Protein AF-A0A832YJ69-F1 (afdb_monomer_lite)

pLDDT: mean 93.05, std 6.91, range [55.03, 98.06]

Secondary structure (DSSP, 8-state):
---EEEEEE-HHHH-BTTTTHHHHHHHHHHHHTTSEEEEEEPPPEEEETTEEEEHHHHHHHHHHHHHTT--

Sequence (71 aa):
MNSVVIAKFGGSVIGVDGISIPVIIQRINSLSNNAKVVAVFSAPLTVVEGKRRSLTDVALELGRRAEEGKV

Structure (mmCIF, N/CA/C/O backbone):
data_AF-A0A832YJ69-F1
#
_entry.id   AF-A0A832YJ69-F1
#
loop_
_atom_site.group_PDB
_atom_site.id
_atom_site.type_symbol
_atom_site.label_atom_id
_atom_site.label_alt_id
_atom_site.label_comp_id
_atom_site.label_asym_id
_atom_site.label_entity_id
_atom_site.label_seq_id
_atom_site.pdbx_PDB_ins_code
_atom_site.Cartn_x
_atom_site.Cartn_y
_atom_site.Cartn_z
_atom_site.occupancy
_atom_site.B_iso_or_equiv
_atom_site.auth_seq_id
_atom_site.auth_comp_id
_atom_site.auth_asym_id
_atom_site.auth_atom_id
_atom_site.pdbx_PDB_model_num
ATOM 1 N N . MET A 1 1 ? -22.202 -2.982 19.689 1.00 55.03 1 MET A N 1
ATOM 2 C CA . MET A 1 1 ? -21.142 -2.468 18.792 1.00 55.03 1 MET A CA 1
ATOM 3 C C . MET A 1 1 ? -21.502 -2.848 17.365 1.00 55.03 1 MET A C 1
ATOM 5 O O . MET A 1 1 ? -21.305 -4.000 17.005 1.00 55.03 1 MET A O 1
ATOM 9 N N . ASN A 1 2 ? -22.062 -1.916 16.586 1.00 73.56 2 ASN A N 1
ATOM 10 C CA . ASN A 1 2 ? -22.538 -2.193 15.218 1.00 73.56 2 ASN A CA 1
ATOM 11 C C . ASN A 1 2 ? -21.877 -1.310 14.144 1.00 73.56 2 ASN A C 1
ATOM 13 O O . ASN A 1 2 ? -22.212 -1.438 12.972 1.00 73.56 2 ASN A O 1
ATOM 17 N N . SER A 1 3 ? -20.959 -0.410 14.509 1.00 89.94 3 SER A N 1
ATOM 18 C CA . SER A 1 3 ? -20.281 0.444 13.533 1.00 89.94 3 SER A CA 1
ATOM 19 C C . SER A 1 3 ? -19.125 -0.297 12.858 1.00 89.94 3 SER A C 1
ATOM 21 O O . SER A 1 3 ? -18.327 -0.993 13.496 1.00 89.94 3 SER A O 1
ATOM 23 N N . VAL A 1 4 ? -19.041 -0.122 11.542 1.00 96.25 4 VAL A N 1
ATOM 24 C CA . VAL A 1 4 ? -17.895 -0.513 10.721 1.00 96.25 4 VAL A CA 1
ATOM 25 C C . VAL A 1 4 ? -17.191 0.766 10.286 1.00 96.25 4 VAL A C 1
ATOM 27 O O . VAL A 1 4 ? -17.833 1.692 9.797 1.00 96.25 4 VAL A O 1
ATOM 30 N N . VAL A 1 5 ? -15.875 0.825 10.472 1.00 97.25 5 VAL A N 1
ATOM 31 C CA . VAL A 1 5 ? -15.027 1.938 10.039 1.00 97.25 5 VAL A CA 1
ATOM 32 C C . VAL A 1 5 ? -14.212 1.498 8.833 1.00 97.25 5 VAL A C 1
ATOM 34 O O . VAL A 1 5 ? -13.512 0.489 8.889 1.00 97.25 5 VAL A O 1
ATOM 37 N N . ILE A 1 6 ? -14.262 2.283 7.759 1.00 97.75 6 ILE A N 1
ATOM 38 C CA . ILE A 1 6 ? -13.400 2.106 6.589 1.00 97.75 6 ILE A CA 1
ATOM 39 C C . ILE A 1 6 ? -12.255 3.114 6.699 1.00 97.75 6 ILE A C 1
ATOM 41 O O . ILE A 1 6 ? -12.465 4.320 6.578 1.00 97.75 6 ILE A O 1
ATOM 45 N N . ALA A 1 7 ? -11.042 2.626 6.943 1.00 97.19 7 ALA A N 1
ATOM 46 C CA . ALA A 1 7 ? -9.846 3.452 7.064 1.00 97.19 7 ALA A CA 1
ATOM 47 C C . ALA A 1 7 ? -9.033 3.384 5.765 1.00 97.19 7 ALA A C 1
ATOM 49 O O . ALA A 1 7 ? -8.400 2.372 5.471 1.00 97.19 7 ALA A O 1
ATOM 50 N N . LYS A 1 8 ? -9.055 4.460 4.972 1.00 97.19 8 LYS A N 1
ATOM 51 C CA . LYS A 1 8 ? -8.303 4.572 3.715 1.00 97.19 8 LYS A CA 1
ATOM 52 C C . LYS A 1 8 ? -6.936 5.209 3.971 1.00 97.19 8 LYS A C 1
ATOM 54 O O . LYS A 1 8 ? -6.861 6.346 4.426 1.00 97.19 8 LYS A O 1
ATOM 59 N N . PHE A 1 9 ? -5.867 4.515 3.598 1.00 95.88 9 PHE A N 1
ATOM 60 C CA . PHE A 1 9 ? -4.492 5.004 3.670 1.00 95.88 9 PHE A CA 1
ATOM 61 C C . PHE A 1 9 ? -3.955 5.281 2.262 1.00 95.88 9 PHE A C 1
ATOM 63 O O . PHE A 1 9 ? -4.045 4.441 1.360 1.00 95.88 9 PHE A O 1
ATOM 70 N N . GLY A 1 10 ? -3.418 6.485 2.061 1.00 94.69 10 GLY A N 1
ATOM 71 C CA . GLY A 1 10 ? -2.721 6.852 0.828 1.00 94.69 10 GLY A CA 1
ATOM 72 C C . GLY A 1 10 ? -1.367 6.150 0.711 1.00 94.69 10 GLY A C 1
ATOM 73 O O . GLY A 1 10 ? -0.762 5.787 1.716 1.00 94.69 10 GLY A O 1
ATOM 74 N N . GLY A 1 11 ? -0.866 5.997 -0.516 1.00 91.56 11 GLY A N 1
ATOM 75 C CA . GLY A 1 11 ? 0.406 5.316 -0.786 1.00 91.56 11 GLY A CA 1
ATOM 76 C C . GLY A 1 11 ? 1.614 5.993 -0.138 1.00 91.56 11 GLY A C 1
ATOM 77 O O . GLY A 1 11 ? 2.528 5.330 0.343 1.00 91.56 11 GLY A O 1
ATOM 78 N N . SER A 1 12 ? 1.583 7.325 -0.046 1.00 91.44 12 SER A N 1
ATOM 79 C CA . SER A 1 12 ? 2.603 8.122 0.642 1.00 91.44 12 SER A CA 1
ATOM 80 C C . SER A 1 12 ? 2.633 7.894 2.152 1.00 91.44 12 SER A C 1
ATOM 82 O O . SER A 1 12 ? 3.700 7.990 2.749 1.00 91.44 12 SER A O 1
ATOM 84 N N . VAL A 1 13 ? 1.492 7.553 2.763 1.00 93.81 13 VAL A N 1
ATOM 85 C CA . VAL A 1 13 ? 1.369 7.309 4.210 1.00 93.81 13 VAL A CA 1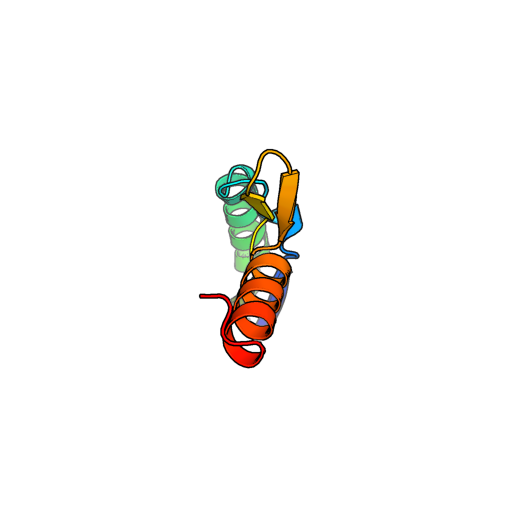
ATOM 86 C C . VAL A 1 13 ? 2.029 5.994 4.613 1.00 93.81 13 VAL A C 1
ATOM 88 O O . VAL A 1 13 ? 2.472 5.870 5.745 1.00 93.81 13 VAL A O 1
ATOM 91 N N . ILE A 1 14 ? 2.127 5.028 3.696 1.00 93.25 14 ILE A N 1
ATOM 92 C CA . ILE A 1 14 ? 2.874 3.776 3.906 1.00 93.25 14 ILE A CA 1
ATOM 93 C C . ILE A 1 14 ? 4.385 4.057 3.977 1.00 93.25 14 ILE A C 1
ATOM 95 O O . ILE A 1 14 ? 5.127 3.333 4.645 1.00 93.25 14 ILE A O 1
ATOM 99 N N . GLY A 1 15 ? 4.820 5.157 3.357 1.00 88.81 15 GLY A N 1
ATOM 100 C CA . GLY A 1 15 ? 6.214 5.550 3.248 1.00 88.81 15 GLY A CA 1
ATOM 101 C C . GLY A 1 15 ? 6.960 4.753 2.177 1.00 88.81 15 GLY A C 1
ATOM 102 O O . GLY A 1 15 ? 6.449 3.773 1.633 1.00 88.81 15 GLY A O 1
ATOM 103 N N . VAL A 1 16 ? 8.171 5.211 1.854 1.00 86.94 16 VAL A N 1
ATOM 104 C CA . VAL A 1 16 ? 9.070 4.474 0.954 1.00 86.94 16 VAL A CA 1
ATOM 105 C C . VAL A 1 16 ? 9.403 3.141 1.616 1.00 86.94 16 VAL A C 1
ATOM 107 O O . VAL A 1 16 ? 9.762 3.119 2.795 1.00 86.94 16 VAL A O 1
ATOM 110 N N . ASP A 1 17 ? 9.207 2.052 0.880 1.00 82.56 17 ASP A N 1
ATOM 111 C CA . ASP A 1 17 ? 9.465 0.679 1.329 1.00 82.56 17 ASP A CA 1
ATOM 112 C C . ASP A 1 17 ? 8.759 0.303 2.650 1.00 82.56 17 ASP A C 1
ATOM 114 O O . ASP A 1 17 ? 9.204 -0.568 3.393 1.00 82.56 17 ASP A O 1
ATOM 118 N N . GLY A 1 18 ? 7.626 0.947 2.958 1.00 86.12 18 GLY A N 1
ATOM 119 C CA . GLY A 1 18 ? 6.783 0.558 4.092 1.00 86.12 18 GLY A CA 1
ATOM 120 C C . GLY A 1 18 ? 7.221 1.068 5.465 1.00 86.12 18 GLY A C 1
ATOM 121 O O . GLY A 1 18 ? 6.685 0.603 6.472 1.00 86.12 18 GLY A O 1
ATOM 122 N N . ILE A 1 19 ? 8.143 2.034 5.543 1.00 91.50 19 ILE A N 1
ATOM 123 C CA .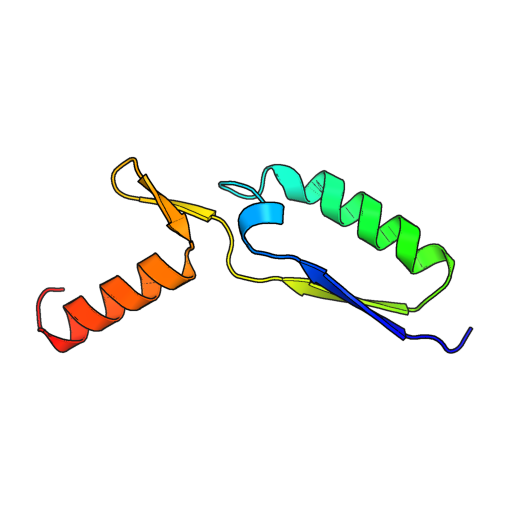 ILE A 1 19 ? 8.694 2.536 6.818 1.00 91.50 19 ILE A CA 1
ATOM 124 C C . ILE A 1 19 ? 7.631 2.985 7.842 1.00 91.50 19 ILE A C 1
ATOM 126 O O . ILE A 1 19 ? 7.863 2.937 9.049 1.00 91.50 19 ILE A O 1
ATOM 130 N N . SER A 1 20 ? 6.445 3.397 7.391 1.00 94.62 20 SER A N 1
ATOM 131 C CA . SER A 1 20 ? 5.376 3.910 8.255 1.00 94.62 20 SER A CA 1
ATOM 132 C C . SER A 1 20 ? 4.311 2.868 8.623 1.00 94.62 20 SER A C 1
ATOM 134 O O . SER A 1 20 ? 3.379 3.190 9.363 1.00 94.62 20 SER A O 1
ATOM 136 N N . ILE A 1 21 ? 4.446 1.610 8.183 1.00 95.31 21 ILE A N 1
ATOM 137 C CA . ILE A 1 21 ? 3.517 0.517 8.526 1.00 95.31 21 ILE A CA 1
ATOM 138 C C . ILE A 1 21 ? 3.301 0.372 10.044 1.00 95.31 21 ILE A C 1
ATOM 140 O O . ILE A 1 21 ? 2.138 0.275 10.446 1.00 95.31 21 ILE A O 1
ATOM 144 N N . PRO A 1 22 ? 4.334 0.424 10.914 1.00 96.38 22 PRO A N 1
ATOM 145 C CA . PRO A 1 22 ? 4.122 0.305 12.358 1.00 96.38 22 PRO A CA 1
ATOM 146 C C . PRO A 1 22 ? 3.168 1.370 12.921 1.00 96.38 22 PRO A C 1
ATOM 148 O O . PRO A 1 22 ? 2.297 1.063 13.734 1.00 96.38 22 PRO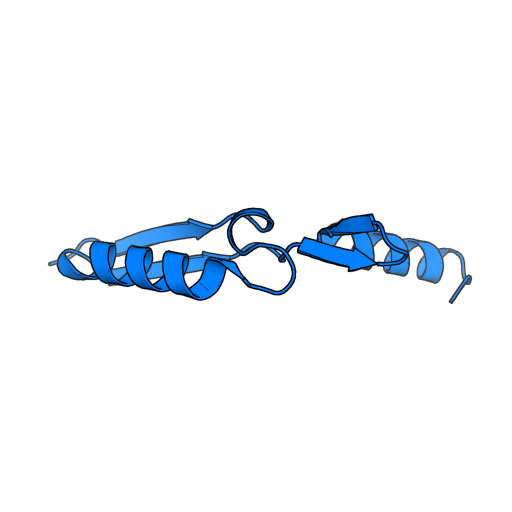 A O 1
ATOM 151 N N . VAL A 1 23 ? 3.271 2.610 12.435 1.00 96.62 23 VAL A N 1
ATOM 152 C CA . VAL A 1 23 ? 2.396 3.723 12.839 1.00 96.62 23 VAL A CA 1
ATOM 153 C C . VAL A 1 23 ? 0.967 3.511 12.330 1.00 96.62 23 VAL A C 1
ATOM 155 O O . VAL A 1 23 ? -0.001 3.771 13.047 1.00 96.62 23 VAL A O 1
ATOM 158 N N . ILE A 1 24 ? 0.806 2.985 11.111 1.00 97.12 24 ILE A N 1
ATOM 159 C CA . ILE A 1 24 ? -0.518 2.659 10.566 1.00 97.12 24 ILE A CA 1
ATOM 160 C C . ILE A 1 24 ? -1.195 1.558 11.393 1.00 97.12 24 ILE A C 1
ATOM 162 O O . ILE A 1 24 ? -2.375 1.686 11.723 1.00 97.12 24 ILE A O 1
ATOM 166 N N . ILE A 1 25 ? -0.457 0.520 11.797 1.00 97.56 25 ILE A N 1
ATOM 167 C CA . ILE A 1 25 ? -0.979 -0.546 12.665 1.00 97.56 25 ILE A CA 1
ATOM 168 C C . ILE A 1 25 ? -1.445 0.032 14.005 1.00 97.56 25 ILE A C 1
ATOM 170 O O . ILE A 1 25 ? -2.556 -0.264 14.444 1.00 97.56 25 ILE A O 1
ATOM 174 N N . GLN A 1 26 ? -0.655 0.915 14.627 1.00 97.81 26 GLN A N 1
ATOM 175 C CA . GLN A 1 26 ? -1.066 1.604 15.858 1.00 97.81 26 GLN A CA 1
ATOM 176 C C . GLN A 1 26 ? -2.382 2.371 15.667 1.00 97.81 26 GLN A C 1
ATOM 178 O O . GLN A 1 26 ? -3.272 2.310 16.521 1.00 97.81 26 GLN A O 1
ATOM 183 N N . ARG A 1 27 ? -2.551 3.050 14.525 1.00 97.06 27 ARG A N 1
ATOM 184 C CA . ARG A 1 27 ? -3.787 3.774 14.209 1.00 97.06 27 ARG A CA 1
ATOM 185 C C . ARG A 1 27 ? -4.982 2.840 14.025 1.00 97.06 27 ARG A C 1
ATOM 187 O O . ARG A 1 27 ? -6.057 3.143 14.537 1.00 97.06 27 ARG A O 1
ATOM 194 N N . ILE A 1 28 ? -4.809 1.722 13.323 1.00 97.62 28 ILE A N 1
ATOM 195 C CA . ILE A 1 28 ? -5.864 0.716 13.121 1.00 97.62 28 ILE A CA 1
ATOM 196 C C . ILE A 1 28 ? -6.294 0.121 14.463 1.00 97.62 28 ILE A C 1
ATOM 198 O O . ILE A 1 28 ? -7.492 0.065 14.740 1.00 97.62 28 ILE A O 1
ATOM 202 N N . ASN A 1 29 ? -5.338 -0.230 15.326 1.00 97.56 29 ASN A N 1
ATOM 203 C CA . ASN A 1 29 ? -5.625 -0.775 16.652 1.00 97.56 29 ASN A CA 1
ATOM 204 C C . ASN A 1 29 ? -6.423 0.222 17.503 1.00 97.56 29 ASN A C 1
ATOM 206 O O . ASN A 1 29 ? -7.442 -0.140 18.086 1.00 97.56 29 ASN A O 1
ATOM 210 N N . SER A 1 30 ? -6.036 1.500 17.494 1.00 97.25 30 SER A N 1
ATOM 211 C CA . SER A 1 30 ? -6.784 2.558 18.181 1.00 97.25 30 SER A CA 1
ATOM 212 C C . SER A 1 30 ? -8.240 2.673 17.702 1.00 97.25 30 SER A C 1
ATOM 214 O O . SER A 1 30 ? -9.145 2.807 18.526 1.00 97.25 30 SER A O 1
ATOM 216 N N . LEU A 1 31 ? -8.487 2.576 16.390 1.00 95.94 31 LEU A N 1
ATOM 217 C CA . LEU A 1 31 ? -9.843 2.595 15.824 1.00 95.94 31 LEU A CA 1
ATOM 218 C C . LEU A 1 31 ? -10.640 1.333 16.187 1.00 95.94 31 LEU A C 1
ATOM 220 O O . LEU A 1 31 ? -11.843 1.413 16.443 1.00 95.94 31 LEU A O 1
ATOM 224 N N . SER A 1 32 ? -9.965 0.183 16.248 1.00 95.56 32 SER A N 1
ATOM 225 C CA . SER A 1 32 ? -10.587 -1.114 16.530 1.00 95.56 32 SER A CA 1
ATOM 226 C C . SER A 1 32 ? -11.153 -1.245 17.947 1.00 95.56 32 SER A C 1
ATOM 228 O O . SER A 1 32 ? -12.033 -2.070 18.174 1.00 95.56 32 SER A O 1
ATOM 230 N N . ASN A 1 33 ? -10.738 -0.375 18.876 1.00 94.69 33 ASN A N 1
ATOM 231 C CA . ASN A 1 33 ? -11.269 -0.340 20.243 1.00 94.69 33 ASN A CA 1
ATOM 232 C C . ASN A 1 33 ? -12.784 -0.070 20.300 1.00 94.69 33 ASN A C 1
ATOM 234 O O . ASN A 1 33 ? -13.427 -0.435 21.279 1.00 94.69 33 ASN A O 1
ATOM 238 N N . ASN A 1 34 ? -13.353 0.577 19.273 1.00 92.69 34 ASN A N 1
ATOM 239 C CA . ASN A 1 34 ? -14.754 1.018 19.271 1.00 92.69 34 ASN A CA 1
ATOM 240 C C . ASN A 1 34 ? -15.569 0.525 18.06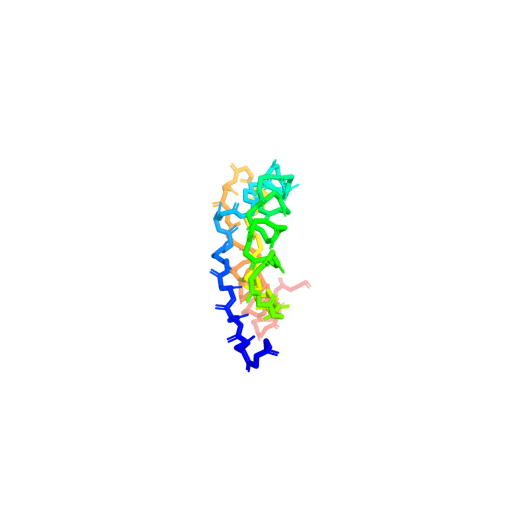1 1.00 92.69 34 ASN A C 1
ATOM 242 O O . ASN A 1 34 ? -16.777 0.763 18.003 1.00 92.69 34 ASN A O 1
ATOM 246 N N . ALA A 1 35 ? -14.934 -0.123 17.079 1.00 95.56 35 ALA A N 1
ATOM 247 C CA . ALA A 1 35 ? -15.569 -0.518 15.823 1.00 95.56 35 ALA A CA 1
ATOM 248 C C . ALA A 1 35 ? -14.834 -1.682 15.147 1.00 95.56 35 ALA A C 1
ATOM 250 O O . ALA A 1 35 ? -13.643 -1.896 15.360 1.00 95.56 35 ALA A O 1
ATOM 251 N N . LYS A 1 36 ? -15.519 -2.392 14.244 1.00 96.06 36 LYS A N 1
ATOM 252 C CA . LYS A 1 36 ? -14.832 -3.279 13.292 1.00 96.06 36 LYS A CA 1
ATOM 253 C C . LYS A 1 36 ? -14.181 -2.418 12.211 1.00 96.06 36 LYS A C 1
ATOM 255 O O . LYS A 1 36 ? -14.843 -1.542 11.659 1.00 96.06 36 LYS A O 1
ATOM 260 N N . VAL A 1 37 ? -12.909 -2.656 11.900 1.00 97.38 37 VAL A N 1
ATOM 261 C CA . VAL A 1 37 ? -12.153 -1.826 10.949 1.00 97.38 37 VAL A CA 1
ATOM 262 C C . VAL A 1 37 ? -11.867 -2.601 9.667 1.00 97.38 37 VAL A C 1
ATOM 264 O O . VAL A 1 37 ? -11.347 -3.711 9.712 1.00 97.38 37 VAL A O 1
ATOM 267 N N . VAL A 1 38 ? -12.159 -1.982 8.523 1.00 98.06 38 VAL A N 1
ATOM 268 C CA . VAL A 1 38 ? -11.676 -2.389 7.199 1.00 98.06 38 VAL A CA 1
ATOM 269 C C . VAL A 1 38 ? -10.631 -1.368 6.764 1.00 98.06 38 VAL A C 1
ATOM 271 O O . VAL A 1 38 ? -10.955 -0.211 6.499 1.00 98.06 38 VAL A O 1
ATOM 274 N N . ALA A 1 39 ? -9.367 -1.777 6.717 1.00 97.56 39 ALA A N 1
ATOM 275 C CA . ALA A 1 39 ? -8.277 -0.921 6.263 1.00 97.56 39 ALA A CA 1
ATOM 276 C C . ALA A 1 39 ? -8.044 -1.107 4.755 1.00 97.56 39 ALA A C 1
ATOM 278 O O . ALA A 1 39 ? -7.901 -2.229 4.278 1.00 97.56 39 ALA A O 1
ATOM 279 N N . VAL A 1 40 ? -8.005 -0.005 4.005 1.00 97.88 40 VAL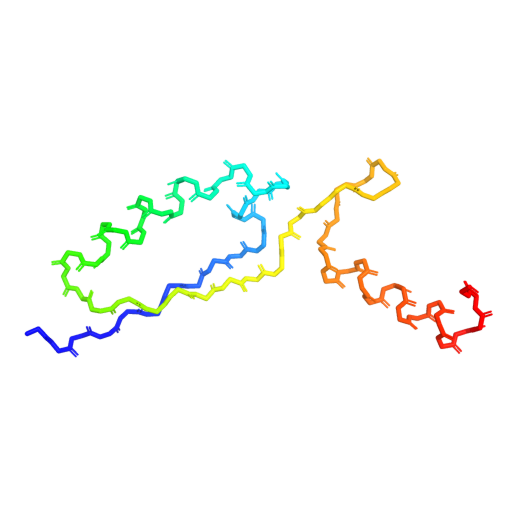 A N 1
ATOM 280 C CA . VAL A 1 40 ? -7.834 0.017 2.546 1.00 97.88 40 VAL A CA 1
ATOM 281 C C . VAL A 1 40 ? -6.580 0.809 2.205 1.00 97.88 40 VAL A C 1
ATOM 283 O O . VAL A 1 40 ? -6.465 1.977 2.572 1.00 97.88 40 VAL A O 1
ATOM 286 N N . PHE A 1 41 ? -5.663 0.208 1.454 1.00 95.56 41 PHE A N 1
ATOM 287 C CA . PHE A 1 41 ? -4.348 0.779 1.166 1.00 95.56 41 PHE A CA 1
ATOM 288 C C . PHE A 1 41 ? -4.182 1.053 -0.327 1.00 95.56 41 PHE A C 1
ATOM 290 O O . PHE A 1 41 ? -4.523 0.219 -1.161 1.00 95.56 41 PHE A O 1
ATOM 297 N N . SER A 1 42 ? -3.672 2.234 -0.670 1.00 94.00 42 SER A N 1
ATOM 298 C CA . SER A 1 42 ? -3.149 2.502 -2.016 1.00 94.00 42 SER A CA 1
ATOM 299 C C . SER A 1 42 ? -1.741 1.910 -2.185 1.00 94.00 42 SER A C 1
ATOM 301 O O . SER A 1 42 ? -1.084 1.580 -1.201 1.00 94.00 42 SER A O 1
ATOM 303 N N . ALA A 1 43 ? -1.258 1.819 -3.427 1.00 92.56 43 ALA A N 1
ATOM 304 C CA . ALA A 1 43 ? 0.093 1.341 -3.715 1.00 92.56 43 ALA A CA 1
ATOM 305 C C . ALA A 1 43 ? 1.163 2.242 -3.058 1.00 92.56 43 ALA A C 1
ATOM 307 O O . ALA A 1 43 ? 1.034 3.468 -3.135 1.00 92.56 43 ALA A O 1
ATOM 308 N N . PRO A 1 44 ? 2.198 1.676 -2.411 1.00 91.81 44 PRO A N 1
ATOM 309 C CA . PRO A 1 44 ? 3.208 2.450 -1.700 1.00 91.81 44 PRO A CA 1
ATOM 310 C C . PRO A 1 44 ? 4.114 3.245 -2.646 1.00 91.81 44 PRO A C 1
ATOM 312 O O . PRO A 1 44 ? 4.123 3.054 -3.868 1.00 91.81 44 PRO A O 1
ATOM 315 N N . LEU A 1 45 ? 4.901 4.140 -2.050 1.00 91.56 45 LEU A N 1
ATOM 316 C CA . LEU A 1 45 ? 6.040 4.748 -2.728 1.00 91.56 45 LEU A CA 1
ATOM 317 C C . LEU A 1 45 ? 7.218 3.767 -2.757 1.00 91.56 45 LEU A C 1
ATOM 319 O O . LEU A 1 45 ? 7.441 3.015 -1.812 1.00 91.56 45 LEU A O 1
ATOM 323 N N . THR A 1 46 ? 7.996 3.827 -3.828 1.00 89.69 46 THR A N 1
ATOM 324 C CA . THR A 1 46 ? 9.239 3.078 -4.020 1.00 89.69 46 THR A CA 1
ATOM 325 C C . THR A 1 46 ? 10.313 3.997 -4.608 1.00 89.69 46 THR A C 1
ATOM 327 O O . THR A 1 46 ? 10.050 5.169 -4.911 1.00 89.69 46 THR A O 1
ATOM 330 N N . VAL A 1 47 ? 11.522 3.471 -4.780 1.00 91.81 47 VAL A N 1
ATOM 331 C CA . VAL A 1 47 ? 12.618 4.136 -5.479 1.00 91.81 47 VAL A CA 1
ATOM 332 C C . VAL A 1 47 ? 12.949 3.348 -6.740 1.00 91.81 47 VAL A C 1
ATOM 334 O O . VAL A 1 47 ? 13.435 2.225 -6.675 1.00 91.81 47 VAL A O 1
ATOM 337 N N . VAL A 1 48 ? 12.714 3.965 -7.896 1.00 90.06 48 VAL A N 1
ATOM 338 C CA . VAL A 1 48 ? 13.082 3.432 -9.214 1.00 90.06 48 VAL A CA 1
ATOM 339 C C . VAL A 1 48 ? 13.924 4.493 -9.907 1.00 90.06 48 VAL A C 1
ATOM 341 O O . VAL A 1 48 ? 13.550 5.667 -9.910 1.00 90.06 48 VAL A O 1
ATOM 344 N N . GLU A 1 49 ? 15.087 4.101 -10.434 1.00 89.50 49 GLU A N 1
ATOM 345 C CA . GLU A 1 49 ? 16.031 5.015 -11.105 1.00 89.50 49 GLU A CA 1
ATOM 346 C C . GLU A 1 49 ? 16.419 6.232 -10.236 1.00 89.50 49 GLU A C 1
ATOM 348 O O . GLU A 1 49 ? 16.534 7.363 -10.706 1.00 89.50 49 GLU A O 1
ATOM 353 N N . GLY A 1 50 ? 16.560 6.018 -8.922 1.00 91.31 50 GLY A N 1
ATOM 354 C CA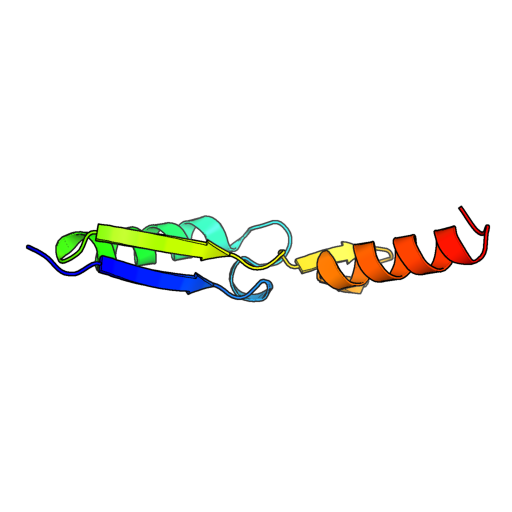 . GLY A 1 50 ? 16.907 7.069 -7.958 1.00 91.31 50 GLY A CA 1
ATOM 355 C C . GLY A 1 50 ? 15.788 8.078 -7.666 1.00 91.31 50 GLY A C 1
ATOM 356 O O . GLY A 1 50 ? 15.986 8.995 -6.869 1.00 91.31 50 GLY A O 1
ATOM 357 N N . LYS A 1 51 ? 14.600 7.919 -8.261 1.00 91.19 51 LYS A N 1
ATOM 358 C CA . LYS A 1 51 ? 13.447 8.800 -8.044 1.00 91.19 51 LYS A CA 1
ATOM 359 C C . LYS A 1 51 ? 12.403 8.118 -7.172 1.00 91.19 51 LYS A C 1
ATOM 361 O O . LYS A 1 51 ? 12.054 6.957 -7.380 1.00 91.19 51 LYS A O 1
ATOM 366 N N . ARG A 1 52 ? 11.854 8.874 -6.217 1.00 90.81 52 ARG A N 1
ATOM 367 C CA . ARG A 1 52 ? 10.680 8.447 -5.447 1.00 90.81 52 ARG A CA 1
ATOM 368 C C . ARG A 1 52 ? 9.454 8.480 -6.348 1.00 90.81 52 ARG A C 1
ATOM 370 O O . ARG A 1 52 ? 9.118 9.536 -6.881 1.00 90.81 52 ARG A O 1
ATOM 377 N N . ARG A 1 53 ? 8.795 7.338 -6.509 1.00 92.62 53 ARG A N 1
ATOM 378 C CA . ARG A 1 53 ? 7.624 7.171 -7.380 1.00 92.62 53 ARG A CA 1
ATOM 379 C C . ARG A 1 53 ? 6.597 6.270 -6.716 1.00 92.62 53 ARG A C 1
ATOM 381 O O . ARG A 1 53 ? 6.966 5.423 -5.907 1.00 92.62 53 ARG A O 1
ATOM 388 N N . SER A 1 54 ? 5.316 6.437 -7.041 1.00 92.75 54 SER A N 1
ATOM 389 C CA . SER A 1 54 ? 4.317 5.452 -6.625 1.00 92.75 54 SER A CA 1
ATOM 390 C C . SER A 1 54 ? 4.465 4.180 -7.459 1.00 92.75 54 SER A C 1
ATOM 392 O O . SER A 1 54 ? 4.772 4.251 -8.651 1.00 92.75 54 SER A O 1
ATOM 394 N N . LEU A 1 55 ? 4.223 3.014 -6.857 1.00 93.25 55 LEU A N 1
ATOM 395 C CA . LEU A 1 55 ? 4.194 1.762 -7.620 1.00 93.25 55 LEU A CA 1
ATOM 396 C C . LEU A 1 55 ? 3.118 1.773 -8.715 1.00 93.25 55 LEU A C 1
ATOM 398 O O . LEU A 1 55 ? 3.313 1.146 -9.753 1.00 93.25 55 LEU A O 1
ATOM 402 N N . THR A 1 56 ? 2.027 2.526 -8.530 1.00 95.38 56 THR A N 1
ATOM 403 C CA . THR A 1 56 ? 1.019 2.738 -9.578 1.00 95.38 56 THR A CA 1
ATOM 404 C C . THR A 1 56 ? 1.639 3.385 -10.816 1.00 95.38 56 THR A C 1
ATOM 406 O O . THR A 1 56 ? 1.464 2.872 -11.916 1.00 95.38 56 THR A O 1
ATOM 409 N N . ASP A 1 57 ? 2.400 4.470 -10.652 1.00 95.06 57 ASP A N 1
ATOM 410 C CA . ASP A 1 57 ? 3.009 5.180 -11.785 1.00 95.06 57 ASP A CA 1
ATOM 411 C C . ASP A 1 57 ? 4.068 4.333 -12.488 1.00 95.06 57 ASP A C 1
ATOM 413 O O . ASP A 1 57 ? 4.194 4.389 -13.709 1.00 95.06 57 ASP A O 1
ATOM 417 N N . VAL A 1 58 ? 4.832 3.551 -11.720 1.00 94.25 58 VAL A N 1
ATOM 418 C CA . VAL A 1 58 ? 5.813 2.608 -12.272 1.00 94.25 58 VAL A CA 1
ATOM 419 C C . VAL A 1 58 ? 5.105 1.560 -13.131 1.00 94.25 58 VAL A C 1
ATOM 421 O O . VAL A 1 58 ? 5.493 1.346 -14.275 1.00 94.25 58 VAL A O 1
ATOM 424 N N . ALA A 1 59 ? 4.034 0.947 -12.621 1.00 95.62 59 ALA A N 1
ATOM 425 C CA . ALA A 1 59 ? 3.274 -0.054 -13.364 1.00 95.62 59 ALA A CA 1
ATOM 426 C C . ALA A 1 59 ? 2.633 0.523 -14.639 1.00 95.62 59 ALA A C 1
ATOM 428 O O . ALA A 1 59 ? 2.686 -0.114 -15.690 1.00 95.62 59 ALA A O 1
ATOM 429 N N . LEU A 1 60 ? 2.072 1.736 -14.571 1.00 97.12 60 LEU A N 1
ATOM 430 C CA . LEU A 1 60 ? 1.486 2.413 -15.733 1.00 97.12 60 LEU A CA 1
ATOM 431 C C . LEU A 1 60 ? 2.526 2.704 -16.820 1.00 97.12 60 LEU A C 1
ATOM 433 O O . LEU A 1 60 ? 2.251 2.519 -18.004 1.00 97.12 60 LEU A O 1
ATOM 437 N N . GLU A 1 61 ? 3.724 3.142 -16.435 1.00 95.56 61 GLU A N 1
ATOM 438 C CA . GLU A 1 61 ? 4.808 3.373 -17.389 1.00 95.56 61 GLU A CA 1
ATOM 439 C C . GLU A 1 61 ? 5.282 2.076 -18.043 1.00 95.56 61 GLU A C 1
ATOM 441 O O . GLU A 1 61 ? 5.439 2.031 -19.263 1.00 95.56 61 GLU A O 1
ATOM 446 N N . LEU A 1 62 ? 5.482 1.018 -17.252 1.00 95.12 62 LEU A N 1
ATOM 447 C CA . LEU A 1 62 ? 5.856 -0.294 -17.780 1.00 95.12 62 LEU A CA 1
ATOM 448 C C . LEU A 1 62 ? 4.800 -0.815 -18.760 1.00 95.12 62 LEU A C 1
ATOM 450 O O . LEU A 1 62 ? 5.154 -1.314 -19.825 1.00 95.12 62 LEU A O 1
ATOM 454 N N . GLY A 1 63 ? 3.516 -0.631 -18.444 1.00 97.31 63 GLY A N 1
ATOM 455 C CA . GLY A 1 63 ? 2.414 -0.959 -19.345 1.00 97.31 63 GLY A CA 1
ATOM 456 C C . GLY A 1 63 ? 2.492 -0.202 -20.672 1.00 97.31 63 GLY A C 1
ATOM 457 O O . GLY A 1 63 ? 2.397 -0.817 -21.729 1.00 97.31 63 GLY A O 1
ATOM 458 N N . ARG A 1 64 ? 2.751 1.110 -20.639 1.00 97.62 64 ARG A N 1
ATOM 459 C CA . ARG A 1 64 ? 2.910 1.918 -21.860 1.00 97.62 64 ARG A CA 1
ATOM 460 C C . ARG A 1 64 ? 4.120 1.484 -22.691 1.00 97.62 64 ARG A C 1
ATOM 462 O O . ARG A 1 64 ? 4.033 1.384 -23.907 1.00 97.62 64 ARG A O 1
ATOM 469 N N . ARG A 1 65 ? 5.247 1.174 -22.047 1.00 96.25 65 ARG A N 1
ATOM 470 C CA . ARG A 1 65 ? 6.428 0.638 -22.743 1.00 96.25 65 ARG A CA 1
ATOM 471 C C . ARG A 1 65 ? 6.131 -0.705 -23.412 1.00 96.25 65 ARG A C 1
ATOM 473 O O . ARG A 1 65 ? 6.623 -0.941 -24.510 1.00 96.25 65 ARG A O 1
ATOM 480 N N . ALA A 1 66 ? 5.323 -1.551 -22.774 1.00 97.25 66 ALA A N 1
ATOM 481 C CA . ALA A 1 66 ? 4.855 -2.816 -23.338 1.00 97.25 66 ALA A CA 1
ATOM 482 C C . ALA A 1 66 ? 3.959 -2.634 -24.555 1.00 97.25 66 ALA A C 1
ATOM 484 O O . ALA A 1 66 ? 4.193 -3.278 -25.574 1.00 97.25 66 ALA A O 1
ATOM 485 N N . GLU A 1 67 ? 2.999 -1.718 -24.477 1.00 97.31 67 GLU A N 1
ATOM 486 C CA . GLU A 1 67 ? 2.155 -1.337 -25.610 1.00 97.31 67 GLU A CA 1
ATOM 487 C C . GLU A 1 67 ? 2.988 -0.868 -26.816 1.00 97.31 67 GLU A C 1
ATOM 489 O O . GLU A 1 67 ? 2.693 -1.220 -27.955 1.00 97.31 67 GLU A O 1
ATOM 494 N N . GLU A 1 68 ? 4.079 -0.142 -26.567 1.00 97.00 68 GLU A N 1
ATOM 495 C CA . GLU A 1 68 ? 5.004 0.348 -27.595 1.00 97.00 68 GLU A CA 1
ATOM 496 C C . GLU A 1 68 ? 6.046 -0.692 -28.069 1.00 97.00 68 GLU A C 1
ATOM 498 O O . GLU A 1 68 ? 6.873 -0.371 -28.925 1.00 97.00 68 GLU A O 1
ATOM 503 N N . GLY A 1 69 ? 6.060 -1.912 -27.516 1.00 95.00 69 GLY A N 1
ATOM 504 C CA . GLY A 1 69 ? 7.036 -2.960 -27.855 1.00 95.00 69 GLY A CA 1
ATOM 505 C C . GLY A 1 69 ? 8.461 -2.720 -27.327 1.00 95.00 69 GLY A C 1
ATOM 506 O O . GLY A 1 69 ? 9.419 -3.243 -27.889 1.00 95.00 69 GLY A O 1
ATOM 507 N N . LYS A 1 70 ? 8.621 -1.915 -26.268 1.00 89.12 70 LYS A N 1
ATOM 508 C CA . LYS A 1 70 ? 9.910 -1.477 -25.683 1.00 89.12 70 LYS A CA 1
ATOM 509 C C . LYS A 1 70 ? 10.266 -2.193 -24.368 1.00 89.12 70 LYS A C 1
ATOM 511 O O . LYS A 1 70 ? 10.799 -1.560 -23.441 1.00 89.12 70 LYS A O 1
ATOM 516 N N . VAL A 1 71 ? 9.912 -3.474 -24.261 1.00 65.94 71 VAL A N 1
ATOM 517 C CA . VAL A 1 71 ? 10.122 -4.313 -23.060 1.00 65.94 71 VAL A CA 1
ATOM 518 C C . VAL A 1 71 ? 11.288 -5.247 -23.279 1.00 65.94 71 VAL A C 1
ATOM 520 O O . VAL A 1 71 ? 11.274 -5.952 -24.310 1.00 65.94 71 VAL A O 1
#

Foldseek 3Di:
DPDEAEAEDEQCCCPEVRPNVVVVVVVQVVVVVVHHYDYHYDAHWYADPNDTDGPVVVVVVVVVCVVVVND

Radius of gyration: 16.46 Å; chains: 1; bounding box: 39×13×48 Å